Protein AF-A0A7C4L5B4-F1 (afdb_monomer_lite)

Structure (mmCIF, N/CA/C/O backbone):
data_AF-A0A7C4L5B4-F1
#
_entry.id   AF-A0A7C4L5B4-F1
#
loop_
_atom_site.group_PDB
_atom_site.id
_atom_site.type_symbol
_atom_site.label_atom_id
_atom_site.label_alt_id
_atom_site.label_comp_id
_atom_site.label_asym_id
_atom_site.label_entity_id
_atom_site.label_seq_id
_atom_site.pdbx_PDB_ins_code
_atom_site.Cartn_x
_atom_site.Cartn_y
_atom_site.Cartn_z
_atom_site.occupancy
_atom_site.B_iso_or_equiv
_atom_site.auth_seq_id
_atom_site.auth_comp_id
_atom_site.auth_asym_id
_atom_site.auth_atom_id
_atom_site.pdbx_PDB_model_num
ATOM 1 N N . MET A 1 1 ? 3.303 11.111 34.680 1.00 49.56 1 MET A N 1
ATOM 2 C CA . MET A 1 1 ? 2.282 10.046 34.542 1.00 49.56 1 MET A CA 1
ATOM 3 C C . MET A 1 1 ? 1.000 10.671 34.018 1.00 49.56 1 MET A C 1
ATOM 5 O O . MET A 1 1 ? 0.416 11.492 34.708 1.00 49.56 1 MET A O 1
ATOM 9 N N . GLY A 1 2 ? 0.598 10.340 32.790 1.00 41.53 2 GLY A N 1
ATOM 10 C CA . GLY A 1 2 ? -0.555 10.948 32.121 1.00 41.53 2 GLY A CA 1
ATOM 11 C C . GLY A 1 2 ? -1.279 9.948 31.225 1.00 41.53 2 GLY A C 1
ATOM 12 O O . GLY A 1 2 ? -1.179 10.037 30.015 1.00 41.53 2 GLY A O 1
ATOM 13 N N . LYS A 1 3 ? -1.954 8.993 31.876 1.00 43.94 3 LYS A N 1
ATOM 14 C CA . LYS A 1 3 ? -3.208 8.325 31.480 1.00 43.94 3 LYS A CA 1
ATOM 15 C C . LYS A 1 3 ? -3.304 7.778 30.046 1.00 43.94 3 LYS A C 1
ATOM 17 O O . LYS A 1 3 ? -3.579 8.500 29.096 1.00 43.94 3 LYS A O 1
ATOM 22 N N . GLY A 1 4 ? -3.217 6.452 29.933 1.00 51.88 4 GLY A N 1
ATOM 23 C CA . GLY A 1 4 ? -3.678 5.736 28.749 1.00 51.88 4 GLY A CA 1
ATOM 24 C C . GLY A 1 4 ? -5.181 5.907 28.505 1.00 51.88 4 GLY A C 1
ATOM 25 O O . GLY A 1 4 ? -5.964 6.036 29.445 1.00 51.88 4 GLY A O 1
ATOM 26 N N . LYS A 1 5 ? -5.565 5.839 27.230 1.00 43.22 5 LYS A N 1
ATOM 27 C CA . LYS A 1 5 ? -6.892 5.414 26.776 1.00 43.22 5 LYS A CA 1
ATOM 28 C C . LYS A 1 5 ? -6.715 4.564 25.517 1.00 43.22 5 LYS A C 1
ATOM 30 O O . LYS A 1 5 ? -6.541 5.080 24.419 1.00 43.22 5 LYS A O 1
ATOM 35 N N . LYS A 1 6 ? -6.718 3.241 25.698 1.00 50.19 6 LYS A N 1
ATOM 36 C CA . LYS A 1 6 ? -7.241 2.329 24.673 1.00 50.19 6 LYS A CA 1
ATOM 37 C C . LYS A 1 6 ? -8.756 2.571 24.576 1.00 50.19 6 LYS A C 1
ATOM 39 O O . LYS A 1 6 ? -9.340 2.981 25.572 1.00 50.19 6 LYS A O 1
ATOM 44 N N . SER A 1 7 ? -9.312 2.259 23.403 1.00 47.44 7 SER A N 1
ATOM 45 C CA . SER A 1 7 ? -10.733 2.187 23.016 1.00 47.44 7 SER A CA 1
ATOM 46 C C . SER A 1 7 ? -11.448 3.484 22.613 1.00 47.44 7 SER A C 1
ATOM 48 O O . SER A 1 7 ? -12.208 4.055 23.383 1.00 47.44 7 SER A O 1
ATOM 50 N N . GLU A 1 8 ? -11.296 3.839 21.338 1.00 46.62 8 GLU A N 1
ATOM 51 C CA . GLU A 1 8 ? -12.430 4.085 20.438 1.00 46.62 8 GLU A CA 1
ATOM 52 C C . GLU A 1 8 ? -11.965 3.612 19.053 1.00 46.62 8 GLU A C 1
ATOM 54 O O . GLU A 1 8 ? -10.814 3.856 18.687 1.00 46.62 8 GLU A O 1
ATOM 59 N N . ALA A 1 9 ? -12.776 2.845 18.324 1.00 51.41 9 ALA A N 1
ATOM 60 C CA . ALA A 1 9 ? -12.473 2.496 16.940 1.00 51.41 9 ALA A CA 1
ATOM 61 C C . ALA A 1 9 ? -12.282 3.815 16.182 1.00 51.41 9 ALA A C 1
ATOM 63 O O . ALA A 1 9 ? -13.243 4.556 15.985 1.00 51.41 9 ALA A O 1
ATOM 64 N N . GLN A 1 10 ? -11.029 4.173 15.895 1.00 56.03 10 GLN A N 1
ATOM 65 C CA . GLN A 1 10 ? -10.687 5.491 15.381 1.00 56.03 10 GLN A CA 1
ATOM 66 C C . GLN A 1 10 ? -11.369 5.634 14.024 1.00 56.03 10 GLN A C 1
ATOM 68 O O . GLN A 1 10 ? -10.932 5.025 13.049 1.00 56.03 10 GLN A O 1
ATOM 73 N N . LYS A 1 11 ? -12.465 6.401 13.972 1.00 63.44 11 LYS A N 1
ATOM 74 C CA . LYS A 1 11 ? -13.058 6.872 12.722 1.00 63.44 11 LYS A CA 1
ATOM 75 C C . LYS A 1 11 ? -11.977 7.671 12.009 1.00 63.44 11 LYS A C 1
ATOM 77 O O . LYS A 1 11 ? -11.774 8.847 12.299 1.00 63.44 11 LYS A O 1
ATOM 82 N N . ILE A 1 12 ? -11.232 7.006 11.137 1.00 74.38 12 ILE A N 1
ATOM 83 C CA . ILE A 1 12 ? -10.300 7.675 10.252 1.00 74.38 12 ILE A CA 1
ATOM 84 C C . ILE A 1 12 ? -11.114 8.620 9.363 1.00 74.38 12 ILE A C 1
ATOM 86 O O . ILE A 1 12 ? -12.155 8.232 8.828 1.00 74.38 12 ILE A O 1
ATOM 90 N N . SER A 1 13 ? -10.698 9.883 9.266 1.00 86.31 13 SER A N 1
ATOM 91 C CA . SER A 1 13 ? -11.303 10.804 8.305 1.00 86.31 13 SER A CA 1
ATOM 92 C C . SER A 1 13 ? -11.015 10.307 6.889 1.00 86.31 13 SER A C 1
ATOM 94 O O . SER A 1 13 ? -9.996 9.658 6.646 1.00 86.31 13 SER A O 1
ATOM 96 N N . LEU A 1 14 ? -11.899 10.620 5.941 1.00 86.38 14 LEU A N 1
ATOM 97 C CA . LEU A 1 14 ? -11.699 10.239 4.542 1.00 86.38 14 LEU A CA 1
ATOM 98 C C . LEU A 1 14 ? -10.353 10.755 4.006 1.00 86.38 14 LEU A C 1
ATOM 100 O 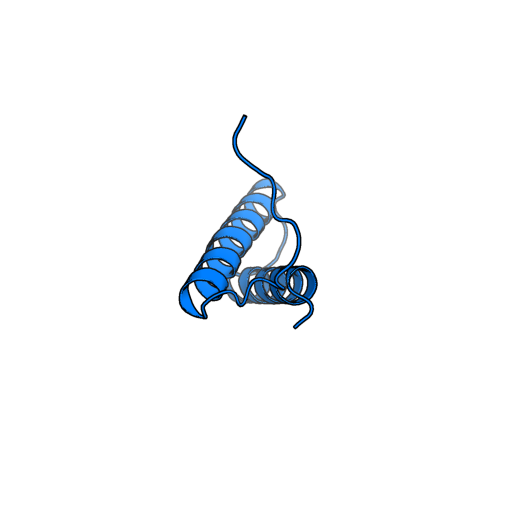O . LEU A 1 14 ? -9.661 10.035 3.293 1.00 86.38 14 LEU A O 1
ATOM 104 N N . GLU A 1 15 ? -9.964 11.966 4.405 1.00 88.50 15 GLU A N 1
ATOM 105 C CA . GLU A 1 15 ? -8.687 12.589 4.046 1.00 88.50 15 GLU A CA 1
ATOM 106 C C . GLU A 1 15 ? -7.495 11.780 4.570 1.00 88.50 15 GLU A C 1
ATOM 108 O O . GLU A 1 15 ? -6.637 11.377 3.787 1.00 88.50 15 GLU A O 1
ATOM 113 N N . ASN A 1 16 ? -7.486 11.432 5.862 1.00 89.56 16 ASN A N 1
ATOM 114 C CA . ASN A 1 16 ? -6.414 10.625 6.450 1.00 89.56 16 ASN A CA 1
ATOM 115 C C . ASN A 1 16 ? -6.345 9.230 5.815 1.00 89.56 16 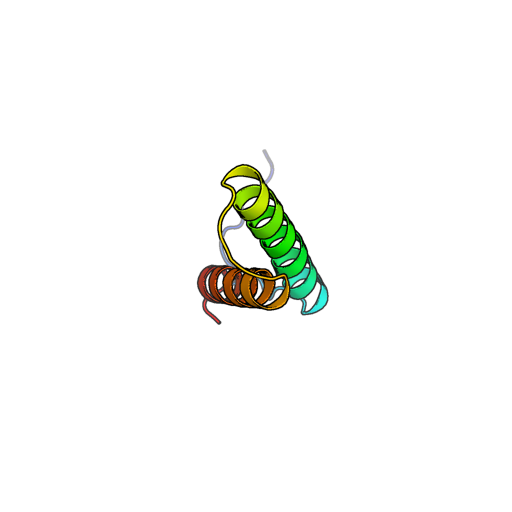ASN A C 1
ATOM 117 O O . ASN A 1 16 ? -5.262 8.679 5.625 1.00 89.56 16 ASN A O 1
ATOM 121 N N . PHE A 1 17 ? -7.499 8.652 5.477 1.00 90.56 17 PHE A N 1
ATOM 122 C CA . PHE A 1 17 ? -7.577 7.354 4.815 1.00 90.56 17 PHE A CA 1
ATOM 123 C C . PHE A 1 17 ? -6.968 7.408 3.409 1.00 90.56 17 PHE A C 1
ATOM 125 O O . PHE A 1 17 ? -6.160 6.552 3.050 1.00 90.56 17 PHE A O 1
ATOM 132 N N . GLN A 1 18 ? -7.296 8.440 2.628 1.00 93.12 18 GLN A N 1
ATOM 133 C CA . GLN A 1 18 ? -6.708 8.657 1.305 1.00 93.12 18 GLN A CA 1
ATOM 134 C C . GLN A 1 18 ? -5.201 8.925 1.378 1.00 93.12 18 GLN A C 1
ATOM 136 O O . GLN A 1 18 ? -4.451 8.407 0.549 1.00 93.12 18 GLN A O 1
ATOM 141 N N . GLU A 1 19 ? -4.738 9.687 2.371 1.00 95.12 19 GLU A N 1
ATOM 142 C CA . GLU A 1 19 ? -3.308 9.916 2.585 1.00 95.12 19 GLU A CA 1
ATOM 143 C C . GLU A 1 19 ? -2.551 8.627 2.928 1.00 95.12 19 GLU A C 1
ATOM 145 O O . GLU A 1 19 ? -1.475 8.390 2.375 1.00 95.12 19 GLU A O 1
ATOM 150 N N . GLU A 1 20 ? -3.105 7.770 3.792 1.00 95.00 20 GLU A N 1
ATOM 151 C CA . GLU A 1 20 ? -2.524 6.460 4.120 1.00 95.00 20 GLU A CA 1
ATOM 152 C C . GLU A 1 20 ? -2.420 5.570 2.873 1.00 95.00 20 GLU A C 1
ATOM 154 O O . GLU A 1 20 ? -1.369 4.976 2.625 1.00 95.00 20 GLU A O 1
ATOM 159 N N . ILE A 1 21 ? -3.470 5.523 2.043 1.00 95.81 21 ILE A N 1
ATOM 160 C CA . ILE A 1 21 ? -3.456 4.771 0.779 1.00 95.81 21 ILE A CA 1
ATOM 161 C C . ILE A 1 21 ? -2.390 5.324 -0.160 1.00 95.81 21 ILE A C 1
ATOM 163 O O . ILE A 1 21 ? -1.625 4.556 -0.735 1.00 95.81 21 ILE A O 1
ATOM 167 N N . ARG A 1 22 ? -2.301 6.651 -0.303 1.00 96.75 22 ARG A N 1
ATOM 168 C CA . ARG A 1 22 ? -1.305 7.293 -1.166 1.00 96.75 22 ARG A CA 1
ATOM 169 C C . ARG A 1 22 ? 0.117 6.961 -0.723 1.00 96.75 22 ARG A C 1
ATOM 171 O O . ARG A 1 22 ? 0.930 6.573 -1.559 1.00 96.75 22 ARG A O 1
ATOM 178 N N . LYS A 1 23 ? 0.413 7.093 0.574 1.00 97.25 23 LYS A N 1
ATOM 179 C CA . LYS A 1 23 ? 1.729 6.746 1.135 1.00 97.25 23 LYS A CA 1
ATOM 180 C C . LYS A 1 23 ? 2.047 5.279 0.880 1.00 97.25 23 LYS A C 1
ATOM 182 O O . LYS A 1 23 ? 3.128 4.968 0.391 1.00 97.25 23 LYS A O 1
ATOM 187 N N . ARG A 1 24 ? 1.083 4.390 1.128 1.00 97.44 24 ARG A N 1
ATOM 188 C CA . ARG A 1 24 ? 1.271 2.956 0.923 1.00 97.44 24 ARG A CA 1
ATOM 189 C C . ARG A 1 24 ? 1.467 2.590 -0.552 1.00 97.44 24 ARG A C 1
ATOM 191 O O . ARG A 1 24 ? 2.332 1.780 -0.861 1.00 97.44 24 ARG A O 1
ATOM 198 N N . ALA A 1 25 ? 0.730 3.215 -1.466 1.00 97.75 25 ALA A N 1
ATOM 199 C CA . ALA A 1 25 ? 0.891 3.016 -2.905 1.00 97.75 25 ALA A CA 1
ATOM 200 C C . ALA A 1 25 ? 2.279 3.467 -3.386 1.00 97.75 25 ALA A C 1
ATOM 202 O O . ALA A 1 25 ? 2.903 2.791 -4.200 1.00 97.75 25 ALA A O 1
ATOM 203 N N . GLU A 1 26 ? 2.797 4.575 -2.846 1.00 97.56 26 GLU A N 1
ATOM 204 C CA . GLU A 1 26 ? 4.155 5.039 -3.138 1.00 97.56 26 GLU A CA 1
ATOM 205 C C . GLU A 1 26 ? 5.223 4.050 -2.642 1.00 97.56 26 GLU A C 1
ATOM 207 O O . GLU A 1 26 ? 6.206 3.801 -3.344 1.00 97.56 26 GLU A O 1
ATOM 212 N N . GLU A 1 27 ? 5.041 3.455 -1.461 1.00 97.38 27 GLU A N 1
ATOM 213 C CA . GLU A 1 27 ? 5.929 2.391 -0.978 1.00 97.38 27 GLU A CA 1
ATOM 214 C C . GLU A 1 27 ? 5.906 1.171 -1.903 1.00 97.38 27 GLU A C 1
ATOM 216 O O . GLU A 1 27 ? 6.969 0.692 -2.298 1.00 97.38 27 GLU A O 1
ATOM 221 N N . ILE A 1 28 ? 4.715 0.713 -2.305 1.00 97.06 28 ILE A N 1
ATOM 222 C CA . ILE A 1 28 ? 4.557 -0.427 -3.220 1.00 97.06 28 ILE A CA 1
ATOM 223 C C . ILE A 1 28 ? 5.234 -0.133 -4.560 1.00 97.06 28 ILE A C 1
ATOM 225 O O . ILE A 1 28 ? 5.981 -0.973 -5.060 1.00 97.06 28 ILE A O 1
ATOM 229 N N . TYR A 1 29 ? 5.054 1.073 -5.102 1.00 96.81 29 TYR A N 1
ATOM 230 C CA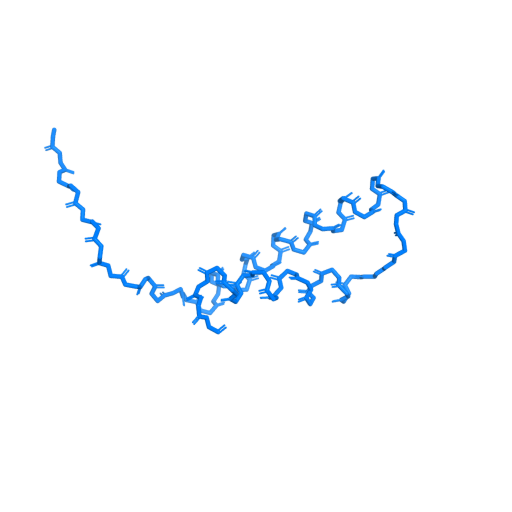 . TYR A 1 29 ? 5.753 1.524 -6.302 1.00 96.81 29 TYR A CA 1
ATOM 231 C C . TYR A 1 29 ? 7.276 1.443 -6.133 1.00 96.81 29 TYR A C 1
ATOM 233 O O . TYR A 1 29 ? 7.961 0.834 -6.957 1.00 96.81 29 TYR A O 1
ATOM 241 N N . LYS A 1 30 ? 7.825 2.011 -5.051 1.00 97.00 30 LYS A N 1
ATOM 242 C CA . LYS A 1 30 ? 9.273 1.982 -4.780 1.00 97.00 30 LYS A CA 1
ATOM 243 C C . LYS A 1 30 ? 9.789 0.549 -4.668 1.00 97.00 30 LYS A C 1
ATOM 245 O O . LYS A 1 30 ? 10.822 0.226 -5.253 1.00 97.00 30 LYS A O 1
ATOM 250 N N . GLU A 1 31 ? 9.061 -0.325 -3.976 1.00 96.81 31 GLU A N 1
ATOM 251 C CA . GLU A 1 31 ? 9.391 -1.747 -3.883 1.00 96.81 31 GLU A CA 1
ATOM 252 C C . GLU A 1 31 ? 9.324 -2.450 -5.243 1.00 96.81 31 GLU A C 1
ATOM 254 O O . GLU A 1 31 ? 10.200 -3.258 -5.557 1.00 96.81 31 GLU A O 1
ATOM 259 N N . ARG A 1 32 ? 8.306 -2.153 -6.056 1.00 96.38 32 ARG A N 1
ATOM 260 C CA . ARG A 1 32 ? 8.114 -2.725 -7.391 1.00 96.38 32 ARG A CA 1
ATOM 261 C C . ARG A 1 32 ? 9.265 -2.353 -8.315 1.00 96.38 32 ARG A C 1
ATOM 263 O O . ARG A 1 32 ? 9.843 -3.246 -8.932 1.00 96.38 32 ARG A O 1
ATOM 270 N N . ILE A 1 33 ? 9.631 -1.072 -8.361 1.00 96.50 33 ILE A N 1
ATOM 271 C CA . ILE A 1 33 ? 10.764 -0.579 -9.151 1.00 96.50 33 ILE A CA 1
ATOM 272 C C . ILE A 1 33 ? 12.078 -1.171 -8.638 1.00 96.50 33 ILE A C 1
ATOM 274 O O . ILE A 1 33 ? 12.854 -1.700 -9.428 1.00 96.50 33 ILE A O 1
ATOM 278 N N . SER A 1 34 ? 12.301 -1.179 -7.319 1.00 97.25 34 SER A N 1
ATOM 279 C CA . SER A 1 34 ? 13.511 -1.759 -6.721 1.00 97.25 34 SER A CA 1
ATOM 280 C C . SER A 1 34 ? 13.664 -3.256 -7.013 1.00 97.25 34 SER A C 1
ATOM 282 O O . SER A 1 34 ? 14.783 -3.735 -7.178 1.00 97.25 34 SER A O 1
ATOM 284 N N . LYS A 1 35 ? 12.553 -3.994 -7.099 1.00 96.25 35 LYS A N 1
ATOM 285 C CA . LYS A 1 35 ? 12.527 -5.437 -7.391 1.00 96.25 35 LYS A CA 1
ATOM 286 C C . LYS A 1 35 ? 12.338 -5.746 -8.881 1.00 96.25 35 LYS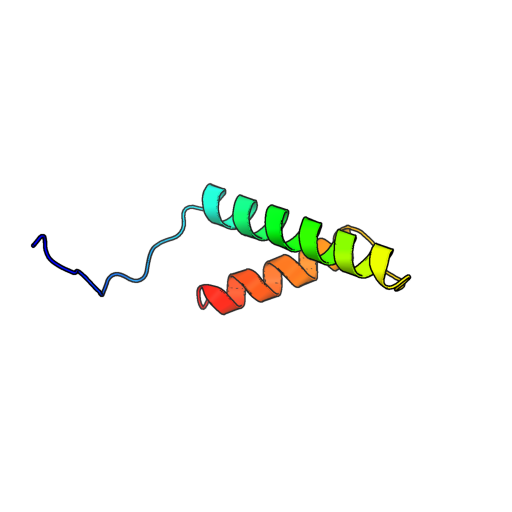 A C 1
ATOM 288 O O . LYS A 1 35 ? 12.163 -6.912 -9.225 1.00 96.25 35 LYS A O 1
ATOM 293 N N . ASN A 1 36 ? 12.329 -4.725 -9.743 1.00 95.12 36 ASN A N 1
ATOM 294 C CA . ASN A 1 36 ? 12.059 -4.822 -11.179 1.00 95.12 36 ASN A CA 1
ATOM 295 C C . ASN A 1 36 ? 10.813 -5.673 -11.509 1.00 95.12 36 ASN A C 1
ATOM 297 O O . ASN A 1 36 ? 10.805 -6.478 -12.442 1.00 95.12 36 ASN A O 1
ATOM 301 N N . LYS A 1 37 ? 9.765 -5.536 -10.689 1.00 94.94 37 LYS A N 1
ATOM 302 C CA . LYS A 1 37 ? 8.515 -6.283 -10.841 1.00 94.94 37 LYS A CA 1
ATOM 303 C C . LYS A 1 37 ? 7.587 -5.589 -11.846 1.00 94.94 37 LYS A C 1
ATOM 305 O O . LYS A 1 37 ? 7.498 -4.357 -11.847 1.00 94.94 37 LYS A O 1
ATOM 310 N N . PRO A 1 38 ? 6.858 -6.357 -12.673 1.00 92.25 38 PRO A N 1
ATOM 311 C CA . PRO A 1 38 ? 5.827 -5.797 -13.534 1.00 92.25 38 PRO A CA 1
ATOM 312 C C . PRO A 1 38 ? 4.666 -5.252 -12.695 1.00 92.25 38 PRO A C 1
ATOM 314 O O . PRO A 1 38 ? 4.380 -5.752 -11.607 1.00 92.25 38 PRO A O 1
ATOM 317 N N . GLY A 1 39 ? 4.014 -4.217 -13.212 1.00 93.56 39 GLY A N 1
ATOM 318 C CA . GLY A 1 39 ? 2.880 -3.551 -12.584 1.00 93.56 39 GLY A CA 1
ATOM 319 C C . GLY A 1 39 ? 2.837 -2.074 -12.952 1.00 93.56 39 GLY A C 1
ATOM 320 O O . GLY A 1 39 ? 3.689 -1.568 -13.688 1.00 93.56 39 GLY A O 1
ATOM 321 N N . ASP A 1 40 ? 1.842 -1.386 -12.424 1.00 95.31 40 ASP A N 1
ATOM 322 C CA . ASP A 1 40 ? 1.505 -0.014 -12.767 1.00 95.31 40 ASP A CA 1
ATOM 323 C C . ASP A 1 40 ? 0.948 0.714 -11.537 1.00 95.31 40 ASP A C 1
ATOM 325 O O . ASP A 1 40 ? 0.595 0.097 -10.532 1.00 95.31 40 ASP A O 1
ATOM 329 N N . ALA A 1 41 ? 0.867 2.041 -11.621 1.00 94.38 41 ALA A N 1
ATOM 330 C CA . ALA A 1 41 ? 0.448 2.867 -10.494 1.00 94.38 41 ALA A CA 1
ATOM 331 C C . ALA A 1 41 ? -0.989 2.577 -10.020 1.00 94.38 41 ALA A C 1
ATOM 333 O O . ALA A 1 41 ? -1.277 2.742 -8.835 1.00 94.38 41 ALA A O 1
ATOM 334 N N . LEU A 1 42 ? -1.889 2.142 -10.912 1.00 96.31 42 LEU A N 1
ATOM 335 C CA . LEU A 1 42 ? -3.257 1.783 -10.537 1.00 96.31 42 LEU A CA 1
ATOM 336 C C . LEU A 1 42 ? -3.261 0.475 -9.739 1.00 96.31 42 LEU A C 1
ATOM 338 O O . LEU A 1 42 ? -3.912 0.403 -8.697 1.00 96.31 42 LEU A O 1
ATOM 342 N N . SER A 1 43 ? -2.497 -0.525 -10.178 1.00 95.94 43 SER A N 1
ATOM 343 C CA . SER A 1 43 ? -2.297 -1.772 -9.432 1.00 95.94 43 SER A CA 1
ATOM 344 C C . SER A 1 43 ? -1.681 -1.518 -8.046 1.00 95.94 43 SER A C 1
ATOM 346 O O . SER A 1 43 ? -2.171 -2.058 -7.051 1.00 95.94 43 SER A O 1
ATOM 348 N N . ASP A 1 44 ? -0.670 -0.644 -7.966 1.00 96.38 44 ASP A N 1
ATOM 349 C CA . ASP A 1 44 ? -0.012 -0.248 -6.711 1.00 96.38 44 ASP A CA 1
ATOM 350 C C . ASP A 1 44 ? -1.019 0.439 -5.753 1.00 96.38 44 ASP A C 1
ATOM 352 O O . ASP A 1 44 ? -1.066 0.142 -4.554 1.00 96.38 44 ASP A O 1
ATOM 356 N N . TRP A 1 45 ? -1.894 1.303 -6.287 1.00 96.19 45 TRP A N 1
ATOM 357 C CA . TRP A 1 45 ? -2.957 1.970 -5.526 1.00 96.19 45 TRP A CA 1
ATOM 358 C C . TRP A 1 45 ? -4.045 1.009 -5.035 1.00 96.19 45 TRP A C 1
ATOM 360 O O . TRP A 1 45 ? -4.427 1.066 -3.868 1.00 96.19 45 TRP A O 1
ATOM 370 N N . LEU A 1 46 ? -4.526 0.098 -5.886 1.00 96.69 46 LEU A N 1
ATOM 371 C CA . LEU A 1 46 ? -5.555 -0.881 -5.513 1.00 96.69 46 LEU A CA 1
ATOM 372 C C . LEU A 1 46 ? -5.061 -1.827 -4.415 1.00 96.69 46 LEU A C 1
ATOM 374 O O . LEU A 1 46 ? -5.810 -2.184 -3.501 1.00 96.69 46 LEU A O 1
ATOM 378 N N . GLN A 1 47 ? -3.788 -2.223 -4.485 1.00 96.44 47 GLN A N 1
ATOM 379 C CA . GLN A 1 47 ? -3.167 -3.028 -3.444 1.00 96.44 47 GLN A CA 1
ATOM 380 C C . GLN A 1 47 ? -3.087 -2.256 -2.121 1.00 96.44 47 GLN A C 1
ATOM 382 O O . GLN A 1 47 ? -3.509 -2.786 -1.090 1.00 96.44 47 GLN A O 1
ATOM 387 N N . ALA A 1 48 ? -2.620 -1.006 -2.155 1.00 97.19 48 ALA A N 1
ATOM 388 C CA . ALA A 1 48 ? -2.593 -0.136 -0.984 1.00 97.19 48 ALA A CA 1
ATOM 389 C C . ALA A 1 48 ? -3.988 0.048 -0.373 1.00 97.19 48 ALA A C 1
ATOM 391 O O . ALA A 1 48 ? -4.160 -0.131 0.831 1.00 97.19 48 ALA A O 1
ATOM 392 N N . GLU A 1 49 ? -5.000 0.339 -1.193 1.00 95.25 49 GLU A N 1
ATOM 393 C CA . GLU A 1 49 ? -6.381 0.509 -0.742 1.00 95.25 49 GLU A CA 1
ATOM 394 C 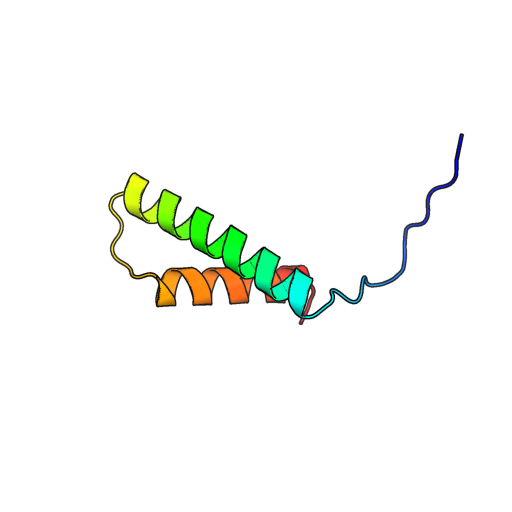C . GLU A 1 49 ? -6.876 -0.732 0.007 1.00 95.25 49 GLU A C 1
ATOM 396 O O . GLU A 1 49 ? -7.405 -0.626 1.114 1.00 95.25 49 GLU A O 1
ATOM 401 N N . LYS A 1 50 ? -6.638 -1.925 -0.547 1.00 96.06 50 LYS A N 1
ATOM 402 C CA . LYS A 1 50 ? -7.017 -3.196 0.078 1.00 96.06 50 LYS A CA 1
ATOM 403 C C . LYS A 1 50 ? -6.303 -3.433 1.413 1.00 96.06 50 LYS A C 1
ATOM 405 O O . LYS A 1 50 ? -6.927 -3.923 2.356 1.00 96.06 50 LYS A O 1
ATOM 410 N N . GLU A 1 51 ? -5.015 -3.100 1.510 1.00 95.44 51 GLU A N 1
ATOM 411 C CA . GLU A 1 51 ? -4.251 -3.211 2.760 1.00 95.44 51 GLU A CA 1
ATOM 412 C C . GLU A 1 51 ? -4.778 -2.254 3.837 1.00 95.44 51 GLU A C 1
ATOM 414 O O . GLU A 1 51 ? -4.993 -2.671 4.978 1.00 95.44 51 GLU A O 1
ATOM 419 N N . ILE A 1 52 ? -5.044 -0.994 3.478 1.00 92.94 52 ILE A N 1
ATOM 420 C CA . ILE A 1 52 ? -5.546 0.012 4.419 1.00 92.94 52 ILE A CA 1
ATOM 421 C C . ILE A 1 52 ? -6.995 -0.295 4.833 1.00 92.94 52 ILE A C 1
ATOM 423 O O . ILE A 1 52 ? -7.292 -0.267 6.026 1.00 92.94 52 ILE A O 1
ATOM 427 N N . LYS A 1 53 ? -7.885 -0.698 3.914 1.00 91.31 53 LYS A N 1
ATOM 428 C CA . LYS A 1 53 ? -9.244 -1.173 4.260 1.00 91.31 53 LYS A CA 1
ATOM 429 C C . LYS A 1 53 ? -9.198 -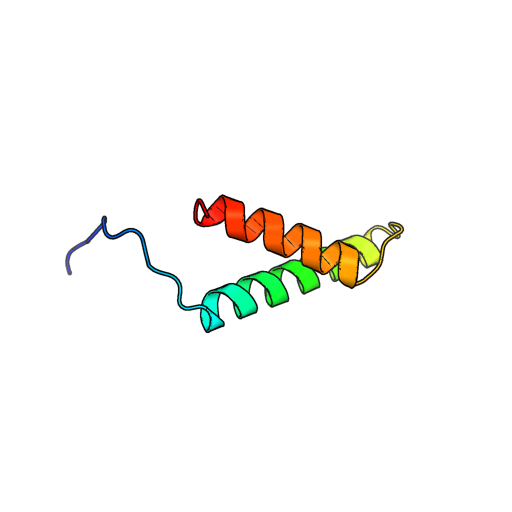2.299 5.291 1.00 91.31 53 LYS A C 1
ATOM 431 O O . LYS A 1 53 ? -9.833 -2.213 6.340 1.00 91.31 53 LYS A O 1
ATOM 436 N N . ARG A 1 54 ? -8.335 -3.298 5.066 1.00 92.62 54 ARG A N 1
ATOM 437 C CA . ARG A 1 54 ? -8.128 -4.411 6.003 1.00 92.62 54 ARG A CA 1
ATOM 438 C C . ARG A 1 54 ? -7.580 -3.956 7.360 1.00 92.62 54 ARG A C 1
ATOM 440 O O . ARG A 1 54 ? -7.986 -4.511 8.376 1.00 92.62 54 ARG A O 1
ATOM 447 N N . LYS A 1 55 ? -6.684 -2.962 7.390 1.00 89.12 55 LYS A N 1
ATOM 448 C CA . LYS A 1 55 ? -6.132 -2.372 8.626 1.00 89.12 55 LYS A CA 1
ATOM 449 C C . LYS A 1 55 ? -7.218 -1.717 9.487 1.00 89.12 55 LYS A C 1
ATOM 451 O O . LYS A 1 55 ? -7.163 -1.841 10.708 1.00 89.12 55 LYS A O 1
ATOM 456 N N . TYR A 1 56 ? -8.190 -1.051 8.864 1.00 85.56 56 TYR A N 1
ATOM 457 C CA . TYR A 1 56 ? -9.296 -0.377 9.559 1.00 85.56 56 TYR A CA 1
ATOM 458 C C . TYR A 1 56 ? -10.558 -1.241 9.719 1.00 85.56 56 TYR A C 1
ATOM 460 O O . TYR A 1 56 ? -11.471 -0.839 10.434 1.00 85.56 56 TYR A O 1
ATOM 468 N N . GLY A 1 57 ? -10.600 -2.430 9.109 1.00 85.31 57 GLY A N 1
ATOM 469 C CA . GLY A 1 57 ? -11.746 -3.343 9.181 1.00 85.31 57 GLY A CA 1
ATOM 470 C C . GLY A 1 57 ? -12.967 -2.855 8.397 1.00 85.31 57 GLY A C 1
ATOM 471 O O . GLY A 1 57 ? -14.091 -3.106 8.828 1.00 85.31 57 GLY A O 1
ATOM 472 N N . ILE A 1 58 ? -12.732 -2.134 7.295 1.00 73.56 58 ILE A N 1
ATOM 473 C CA . ILE A 1 58 ? -13.751 -1.578 6.387 1.00 73.56 58 ILE A CA 1
ATOM 474 C C . ILE A 1 58 ? -13.904 -2.485 5.165 1.00 73.56 58 ILE A C 1
ATOM 476 O O . ILE A 1 58 ? -12.869 -3.016 4.696 1.00 73.56 58 ILE A O 1
#

Foldseek 3Di:
DDDDDDDDLPPQDPVNLVVQLVVQLVVQVVVCVVVVHDDDSVRSSVVSNVVSCVVSVD

pLDDT: mean 85.1, std 18.04, range [41.53, 97.75]

Sequence (58 aa):
MGKGKKSEAQKISLENFQEEIRKRAEEIYKERISKNKPGDALSDWLQAEKEIKRKYGI

Secondary structure (DSSP, 8-state):
-------------HHHHHHHHHHHHHHHHHHHHHTT----HHHHHHHHHHHHHHHHT-

Radius of gyration: 14.95 Å; chains: 1; bounding box: 27×19×48 Å